Protein AF-A0A8S1EQY6-F1 (afdb_monomer_lite)

InterPro domains:
  IPR016187 C-type lectin fold [SSF56436] (2-74)

Organism: NCBI:txid2654633

pLDDT: mean 77.23, std 11.95, range [44.84, 91.62]

Secondary structure (DSSP, 8-state):
---TT-S-SSSTT--BPTT------TTEEEEEPPS--EETTEEPPTT-EEEEETT-S--TT-GGG------------

Foldseek 3Di:
DADPVNPDDDCVPAAAWQPPPPDPDPQKDKDFQADWDQDPRGTTDHRHIYIDGPPPCDPPPDPRPHDDDDDDDDDDD

Structure (mmCIF, N/CA/C/O backbone):
data_AF-A0A8S1EQY6-F1
#
_entry.id   AF-A0A8S1EQY6-F1
#
loop_
_atom_site.group_PDB
_atom_site.id
_atom_site.type_symbol
_atom_site.label_atom_id
_atom_site.label_alt_id
_atom_site.label_comp_id
_atom_site.label_asym_id
_atom_site.label_entity_id
_atom_site.label_seq_id
_atom_site.pdbx_PDB_ins_code
_atom_site.Cartn_x
_atom_site.Cartn_y
_atom_site.Cartn_z
_atom_site.occupancy
_atom_site.B_iso_or_equiv
_atom_site.auth_seq_id
_atom_site.auth_comp_id
_atom_site.auth_asym_id
_atom_site.auth_atom_id
_atom_site.pdbx_PDB_model_num
ATOM 1 N N . MET A 1 1 ? 7.572 3.088 6.970 1.00 70.94 1 MET A N 1
ATOM 2 C CA . MET A 1 1 ? 6.106 3.133 6.791 1.00 70.94 1 MET A CA 1
ATOM 3 C C . MET A 1 1 ? 5.447 3.226 8.154 1.00 70.94 1 MET A C 1
ATOM 5 O O . MET A 1 1 ? 5.868 2.506 9.054 1.00 70.94 1 MET A O 1
ATOM 9 N N . ARG A 1 2 ? 4.479 4.126 8.315 1.00 79.56 2 ARG A N 1
ATOM 10 C CA . ARG A 1 2 ? 3.714 4.341 9.550 1.00 79.56 2 ARG A CA 1
ATOM 11 C C . ARG A 1 2 ? 2.296 4.758 9.160 1.00 79.56 2 ARG A C 1
ATOM 13 O O . ARG A 1 2 ? 2.146 5.472 8.172 1.00 79.56 2 ARG A O 1
ATOM 20 N N . TRP A 1 3 ? 1.293 4.348 9.929 1.00 80.81 3 T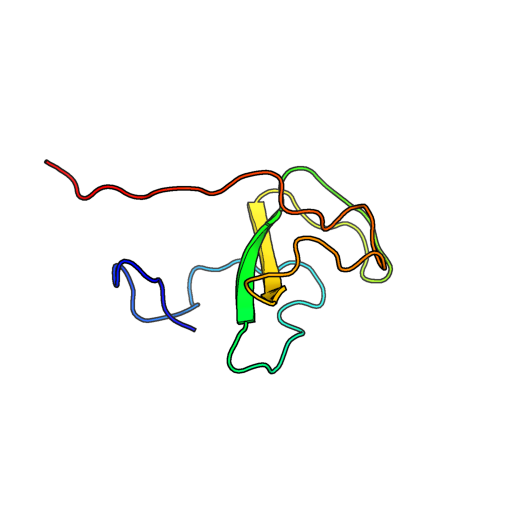RP A N 1
ATOM 21 C CA . TRP A 1 3 ? -0.072 4.841 9.751 1.00 80.81 3 TRP A CA 1
ATOM 22 C C . TRP A 1 3 ? -0.189 6.310 10.162 1.00 80.81 3 TRP A C 1
ATOM 24 O O . TRP A 1 3 ? 0.385 6.728 11.172 1.00 80.81 3 TRP A O 1
ATOM 34 N N . ILE A 1 4 ? -0.938 7.092 9.383 1.00 84.62 4 ILE A N 1
ATOM 35 C CA . ILE A 1 4 ? -1.092 8.541 9.594 1.00 84.62 4 ILE A CA 1
ATOM 36 C C . ILE A 1 4 ? -1.828 8.883 10.895 1.00 84.62 4 ILE A C 1
ATOM 38 O O . ILE A 1 4 ? -1.593 9.938 11.474 1.00 84.62 4 ILE A O 1
ATOM 42 N N . ASP A 1 5 ? -2.676 7.977 11.379 1.00 83.88 5 ASP A N 1
ATOM 43 C CA . ASP A 1 5 ? -3.404 8.111 12.643 1.00 83.88 5 ASP A CA 1
ATOM 44 C C . ASP A 1 5 ? -2.580 7.653 13.855 1.00 83.88 5 ASP A C 1
ATOM 46 O O . ASP A 1 5 ? -3.048 7.719 14.989 1.00 83.88 5 ASP A O 1
ATOM 50 N N . MET A 1 6 ? -1.344 7.197 13.622 1.00 82.88 6 MET A N 1
ATOM 51 C CA . MET A 1 6 ? -0.420 6.703 14.640 1.00 82.88 6 MET A CA 1
ATOM 52 C C . MET A 1 6 ? -0.933 5.491 15.437 1.00 82.88 6 MET A C 1
ATOM 54 O O . MET A 1 6 ? -0.318 5.153 16.448 1.00 82.88 6 MET A O 1
ATOM 58 N N . SER A 1 7 ? -1.997 4.823 14.977 1.00 76.88 7 S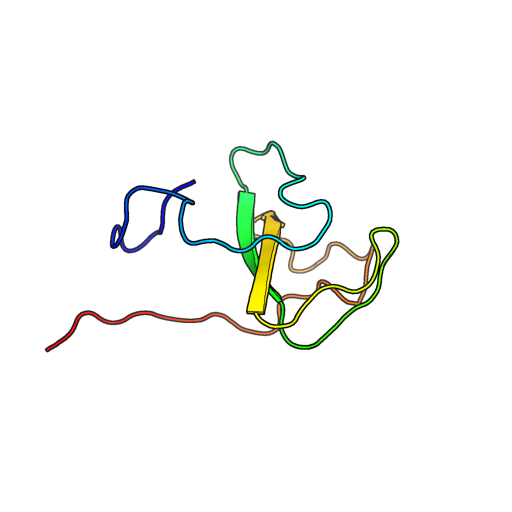ER A N 1
ATOM 59 C CA . SER A 1 7 ? -2.626 3.675 15.649 1.00 76.88 7 SER A CA 1
ATOM 60 C C . SER A 1 7 ? -1.677 2.493 15.844 1.00 76.88 7 SER A C 1
ATOM 62 O O . SER A 1 7 ? -1.761 1.781 16.843 1.00 76.88 7 SER A O 1
ATOM 64 N N . THR A 1 8 ? -0.740 2.297 14.917 1.00 72.62 8 THR A N 1
ATOM 65 C CA . THR A 1 8 ? 0.328 1.309 15.051 1.00 72.62 8 THR A CA 1
ATOM 66 C C . THR A 1 8 ? 1.641 1.795 14.442 1.00 72.62 8 THR A C 1
ATOM 68 O O . THR A 1 8 ? 1.688 2.526 13.445 1.00 72.62 8 THR A O 1
ATOM 71 N N . GLY A 1 9 ? 2.735 1.398 15.088 1.00 63.41 9 GLY A N 1
ATOM 72 C CA . GLY A 1 9 ? 4.105 1.694 14.695 1.00 63.41 9 GLY A CA 1
ATOM 73 C C . GLY A 1 9 ? 4.701 0.558 13.876 1.00 63.41 9 GLY A C 1
ATOM 74 O O . GLY A 1 9 ? 5.654 -0.066 14.318 1.00 63.41 9 GLY A O 1
ATOM 75 N N . GLY A 1 10 ? 4.153 0.252 12.700 1.00 66.19 10 GLY A N 1
ATOM 76 C CA . GLY A 1 10 ? 4.740 -0.790 11.858 1.00 66.19 10 GLY A CA 1
ATOM 77 C C . GLY A 1 10 ? 3.897 -1.202 10.659 1.00 66.19 10 GLY A C 1
ATOM 78 O O . GLY A 1 10 ? 2.757 -0.774 10.496 1.00 66.19 10 GLY A O 1
ATOM 79 N N . LYS A 1 11 ? 4.490 -2.054 9.816 1.00 68.75 11 LYS A N 1
ATOM 80 C CA . LYS A 1 11 ? 3.867 -2.672 8.628 1.00 68.75 11 LYS A CA 1
ATOM 81 C C . LYS A 1 11 ? 3.468 -4.137 8.849 1.00 68.75 11 LYS A C 1
ATOM 83 O O . LYS A 1 11 ? 3.125 -4.828 7.900 1.00 68.75 11 LYS A O 1
ATOM 88 N N . GLU A 1 12 ? 3.563 -4.620 10.086 1.00 72.06 12 GLU A N 1
ATOM 89 C CA . GLU A 1 12 ? 3.520 -6.051 10.428 1.00 72.06 12 GLU A CA 1
ATOM 90 C C . GLU A 1 12 ? 2.162 -6.715 10.160 1.00 72.06 12 GLU A C 1
ATOM 92 O O . GLU A 1 12 ? 2.092 -7.930 10.030 1.00 72.06 12 GLU A O 1
ATOM 97 N N . GLN A 1 13 ? 1.093 -5.925 10.030 1.00 78.06 13 GLN A N 1
ATOM 98 C CA . GLN A 1 13 ? -0.262 -6.411 9.742 1.00 78.06 13 GLN A CA 1
ATOM 99 C C . GLN A 1 13 ? -0.701 -6.160 8.291 1.00 78.06 13 GLN A C 1
ATOM 101 O O . GLN A 1 13 ? -1.855 -6.397 7.944 1.00 78.06 13 GLN A O 1
ATOM 106 N N . ILE A 1 14 ? 0.200 -5.666 7.437 1.00 84.25 14 ILE A N 1
ATOM 107 C CA . ILE A 1 14 ? -0.103 -5.406 6.031 1.00 84.25 14 ILE A CA 1
ATOM 108 C C . ILE A 1 14 ? 0.154 -6.678 5.222 1.00 84.25 14 ILE A C 1
ATOM 110 O O . ILE A 1 14 ? 1.278 -7.179 5.170 1.00 84.25 14 ILE A O 1
ATOM 114 N N . VAL A 1 15 ? -0.886 -7.171 4.551 1.00 90.06 15 VAL A N 1
ATOM 115 C CA . VAL A 1 15 ? -0.762 -8.226 3.540 1.00 90.06 15 VAL A CA 1
ATOM 116 C C . VAL A 1 15 ? -0.526 -7.560 2.190 1.00 90.06 15 VAL A C 1
ATOM 118 O O . VAL A 1 15 ? -1.442 -6.975 1.622 1.00 90.06 15 VAL A O 1
ATOM 121 N N . TRP A 1 16 ? 0.703 -7.616 1.687 1.00 89.25 16 TRP A N 1
ATOM 122 C CA . TRP A 1 16 ? 1.061 -7.026 0.396 1.00 89.25 16 TRP A CA 1
ATOM 123 C C . TRP A 1 16 ? 0.538 -7.851 -0.778 1.00 89.25 16 TRP A C 1
ATOM 125 O O . TRP A 1 16 ? 0.429 -9.078 -0.695 1.00 89.25 16 TRP A O 1
ATOM 135 N N . ALA A 1 17 ? 0.222 -7.169 -1.875 1.00 89.25 17 ALA A N 1
ATOM 136 C CA . ALA A 1 17 ? 0.015 -7.810 -3.162 1.00 89.25 17 ALA A CA 1
ATOM 137 C C . ALA A 1 17 ? 1.311 -8.469 -3.651 1.00 89.25 17 ALA A C 1
ATOM 139 O O . ALA A 1 17 ? 2.414 -8.154 -3.198 1.00 89.25 17 ALA A O 1
ATOM 140 N N . GLN A 1 18 ? 1.181 -9.402 -4.591 1.00 87.50 18 GLN A N 1
ATOM 141 C CA . GLN A 1 18 ? 2.341 -10.061 -5.174 1.00 87.50 18 GLN A CA 1
ATOM 142 C C . GLN A 1 18 ? 3.255 -9.032 -5.856 1.00 87.50 18 GLN A C 1
ATOM 144 O O . GLN A 1 18 ? 2.795 -8.209 -6.639 1.00 87.50 18 GLN A O 1
ATOM 149 N N . GLY A 1 19 ? 4.551 -9.086 -5.539 1.00 85.12 19 GLY A N 1
ATOM 150 C CA . GLY A 1 19 ? 5.544 -8.138 -6.053 1.00 85.12 19 GLY A CA 1
ATOM 151 C C . GLY A 1 19 ? 5.663 -6.841 -5.249 1.00 85.12 19 GLY A C 1
ATOM 152 O O . GLY A 1 19 ? 6.594 -6.090 -5.502 1.00 85.12 19 GLY A O 1
ATOM 153 N N . GLN A 1 20 ? 4.795 -6.612 -4.258 1.00 87.06 20 GLN A N 1
ATOM 154 C CA . GLN A 1 20 ? 4.786 -5.400 -3.438 1.00 87.06 20 GLN A CA 1
ATOM 155 C C . GLN A 1 20 ? 5.403 -5.644 -2.039 1.00 87.06 20 GLN A C 1
ATOM 157 O O . GLN A 1 20 ? 5.352 -6.767 -1.522 1.00 87.06 20 GLN A O 1
ATOM 162 N N . PRO A 1 21 ? 5.972 -4.616 -1.383 1.00 87.44 21 PRO A N 1
ATOM 163 C CA . PRO A 1 21 ? 6.128 -3.258 -1.893 1.00 87.44 21 PRO A CA 1
ATOM 164 C C . PRO A 1 21 ? 7.280 -3.120 -2.900 1.00 87.44 21 PRO A C 1
ATOM 166 O O . PRO A 1 21 ? 8.353 -3.689 -2.669 1.00 87.44 21 PRO A O 1
ATOM 169 N N . ASP A 1 22 ? 7.082 -2.355 -3.975 1.00 83.56 22 ASP A N 1
ATOM 170 C CA . ASP A 1 22 ? 8.083 -2.136 -5.035 1.00 83.56 22 ASP A CA 1
ATOM 171 C C . ASP A 1 22 ? 8.588 -0.684 -5.152 1.00 83.56 22 ASP A C 1
ATOM 173 O O . ASP A 1 22 ? 9.613 -0.437 -5.803 1.00 83.56 22 ASP A O 1
ATOM 177 N N . ILE A 1 23 ? 7.963 0.278 -4.460 1.00 79.81 23 ILE A N 1
ATOM 178 C CA . ILE A 1 23 ? 8.352 1.690 -4.517 1.00 79.81 23 ILE A CA 1
ATOM 179 C C . ILE A 1 23 ? 9.264 2.064 -3.341 1.00 79.81 23 ILE A C 1
ATOM 181 O O . ILE A 1 23 ? 8.851 2.336 -2.215 1.00 79.81 23 ILE A O 1
ATOM 185 N N . ALA A 1 24 ? 10.555 2.232 -3.632 1.00 71.50 24 ALA A N 1
ATOM 186 C CA . ALA A 1 24 ? 11.550 2.738 -2.680 1.00 71.50 24 ALA A CA 1
ATOM 187 C C . ALA A 1 24 ? 11.563 4.284 -2.576 1.00 71.50 24 ALA A C 1
ATOM 189 O O . ALA A 1 24 ? 12.621 4.909 -2.662 1.00 71.50 24 ALA A O 1
ATOM 190 N N . SER A 1 25 ? 10.398 4.925 -2.433 1.00 67.25 25 SER A N 1
ATOM 191 C CA . SER A 1 25 ? 10.275 6.392 -2.349 1.00 67.25 25 SER A CA 1
ATOM 192 C C . SER A 1 25 ? 9.966 6.876 -0.932 1.00 67.25 25 SER A C 1
ATOM 194 O O . SER A 1 25 ? 9.251 6.223 -0.173 1.00 67.25 25 SER A O 1
ATOM 196 N N . THR A 1 26 ? 10.462 8.068 -0.590 1.00 63.88 26 THR A N 1
ATOM 197 C CA . THR A 1 26 ? 10.070 8.794 0.627 1.00 63.88 26 THR A CA 1
ATOM 198 C C . THR A 1 26 ? 8.618 9.283 0.589 1.00 63.88 26 THR A C 1
ATOM 200 O O . THR A 1 26 ? 8.052 9.511 1.654 1.00 63.88 26 THR A O 1
ATOM 203 N N . ASP A 1 27 ? 8.008 9.367 -0.601 1.00 68.00 27 ASP A N 1
ATOM 204 C CA . ASP A 1 27 ? 6.624 9.825 -0.829 1.00 68.00 27 ASP A CA 1
ATOM 205 C C . ASP A 1 27 ? 5.669 8.663 -1.180 1.00 68.00 27 ASP A C 1
ATOM 207 O O . ASP A 1 27 ? 4.672 8.832 -1.892 1.00 68.00 27 ASP A O 1
ATOM 211 N N . GLY A 1 28 ? 6.003 7.454 -0.718 1.00 77.44 28 GLY A N 1
ATOM 212 C CA . GLY A 1 28 ? 5.177 6.260 -0.881 1.00 77.44 28 GLY A CA 1
ATOM 213 C C . GLY A 1 28 ? 3.961 6.273 0.048 1.00 77.44 28 GLY A C 1
ATOM 214 O O . GLY A 1 28 ? 4.092 6.365 1.270 1.00 77.44 28 GLY A O 1
ATOM 215 N N . CYS A 1 29 ? 2.778 6.138 -0.538 1.00 82.88 29 CYS A N 1
ATOM 216 C CA . CYS A 1 29 ? 1.513 5.884 0.138 1.00 82.88 29 CYS A CA 1
ATOM 217 C C . CYS A 1 29 ? 1.086 4.433 -0.050 1.00 82.88 29 CYS A C 1
ATOM 219 O O . CYS A 1 29 ? 1.559 3.739 -0.941 1.00 82.88 29 CYS A O 1
ATOM 221 N N . VAL A 1 30 ? 0.159 3.988 0.795 1.00 87.12 30 VAL A N 1
ATOM 222 C CA . VAL A 1 30 ? -0.373 2.628 0.767 1.00 87.12 30 VAL A CA 1
ATOM 223 C C . VAL A 1 30 ? -1.841 2.664 0.380 1.00 87.12 30 VAL A C 1
ATOM 225 O O . VAL A 1 30 ? -2.616 3.436 0.947 1.00 87.12 30 VAL A O 1
ATOM 228 N N . TYR A 1 31 ? -2.220 1.802 -0.555 1.00 87.19 31 TYR A N 1
ATOM 229 C CA . TYR A 1 31 ? -3.582 1.659 -1.050 1.00 87.19 31 TYR A CA 1
ATOM 230 C C . TYR A 1 31 ? -4.039 0.215 -0.894 1.00 87.19 31 TYR A C 1
ATOM 232 O O . TYR A 1 31 ? -3.279 -0.723 -1.112 1.00 87.19 31 TYR A O 1
ATOM 240 N N . MET A 1 32 ? -5.298 0.032 -0.508 1.00 89.31 32 MET A N 1
ATOM 241 C CA . MET A 1 32 ? -5.921 -1.286 -0.464 1.00 89.31 32 MET A CA 1
ATOM 242 C C . MET A 1 32 ? -6.516 -1.616 -1.831 1.00 89.31 32 MET A C 1
ATOM 244 O O . MET A 1 32 ? -7.213 -0.792 -2.428 1.00 89.31 32 MET A O 1
ATOM 248 N N . ILE A 1 33 ? -6.284 -2.835 -2.301 1.00 88.12 33 ILE A N 1
ATOM 249 C CA . ILE A 1 33 ? -6.802 -3.312 -3.579 1.00 88.12 33 ILE A CA 1
ATOM 250 C C . ILE A 1 33 ? -8.252 -3.759 -3.408 1.00 88.12 33 ILE A C 1
ATOM 252 O O . ILE A 1 33 ? -8.584 -4.645 -2.612 1.00 88.12 33 ILE A O 1
ATOM 256 N N . PHE A 1 34 ? -9.131 -3.138 -4.189 1.00 84.00 34 PHE A N 1
ATOM 257 C CA . PHE A 1 34 ? -10.536 -3.506 -4.276 1.00 84.00 34 PHE A CA 1
ATOM 258 C C . PHE A 1 34 ? -10.782 -4.332 -5.547 1.00 84.00 34 PHE A C 1
ATOM 260 O O . PHE A 1 34 ? -10.432 -3.896 -6.641 1.00 84.00 34 PHE A O 1
ATOM 267 N N . GLY A 1 35 ? -11.385 -5.517 -5.409 1.00 84.56 35 GLY A N 1
ATOM 268 C CA . GLY A 1 35 ? -11.481 -6.508 -6.488 1.00 84.56 35 GLY A CA 1
ATOM 269 C C . GLY A 1 35 ? -10.217 -7.362 -6.650 1.00 84.56 35 GLY A C 1
ATOM 270 O O . GLY A 1 35 ? -9.363 -7.371 -5.767 1.00 84.56 35 GLY A O 1
ATOM 271 N N . ASN A 1 36 ? -10.121 -8.075 -7.778 1.00 86.38 36 ASN A N 1
ATOM 272 C CA . ASN A 1 36 ? -8.998 -8.963 -8.103 1.00 86.38 36 ASN A CA 1
ATOM 273 C C . ASN A 1 36 ? -8.383 -8.589 -9.469 1.00 86.38 36 ASN A C 1
ATOM 275 O O . ASN A 1 36 ? -8.647 -9.260 -10.471 1.00 86.38 36 ASN A O 1
ATOM 279 N N . PRO A 1 37 ? -7.653 -7.463 -9.574 1.00 81.69 37 PRO A N 1
ATOM 280 C CA . PRO A 1 37 ? -7.015 -7.089 -10.829 1.00 81.69 37 PRO A CA 1
ATOM 281 C C . PRO A 1 37 ? -5.887 -8.070 -11.174 1.00 81.69 37 PRO A C 1
ATOM 283 O O . PRO A 1 37 ? -5.306 -8.705 -10.299 1.00 81.69 37 PRO A O 1
ATOM 286 N N . THR A 1 38 ? -5.573 -8.200 -12.459 1.00 82.94 38 THR A N 1
ATOM 287 C CA . THR A 1 38 ? -4.448 -9.013 -12.940 1.00 82.94 38 THR A CA 1
ATOM 288 C C . THR A 1 38 ? -3.489 -8.129 -13.722 1.00 82.94 38 THR A C 1
ATOM 290 O O . THR A 1 38 ? -3.929 -7.382 -14.600 1.00 82.94 38 THR A O 1
ATOM 293 N N . ASP A 1 39 ? -2.198 -8.214 -13.416 1.00 77.50 39 ASP A N 1
ATOM 294 C CA . ASP A 1 39 ? -1.134 -7.506 -14.128 1.00 77.50 39 ASP A CA 1
ATOM 295 C C . ASP A 1 39 ? 0.072 -8.419 -14.421 1.00 77.50 39 ASP A C 1
ATOM 297 O O . ASP A 1 39 ? -0.045 -9.646 -14.411 1.00 77.50 39 ASP A O 1
ATOM 301 N N . GLU A 1 40 ? 1.229 -7.827 -14.729 1.00 79.81 40 GLU A N 1
ATOM 302 C CA . GLU A 1 40 ? 2.470 -8.557 -15.021 1.00 79.81 40 GLU A CA 1
ATOM 303 C C . GLU A 1 40 ? 3.009 -9.380 -13.836 1.00 79.81 40 GLU A C 1
ATOM 305 O O . GLU A 1 40 ? 3.762 -10.331 -14.050 1.00 79.81 40 GLU A O 1
ATOM 310 N N . TYR A 1 41 ? 2.590 -9.073 -12.606 1.00 79.31 41 TYR A N 1
ATOM 311 C CA . TYR A 1 41 ? 2.948 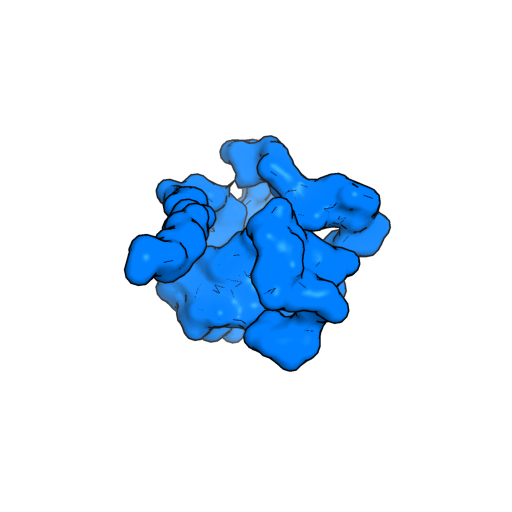-9.815 -11.398 1.00 79.31 41 TYR A CA 1
ATOM 312 C C . TYR A 1 41 ? 1.936 -10.914 -11.042 1.00 79.31 41 TYR A C 1
ATOM 314 O O . TYR A 1 41 ? 2.204 -11.706 -10.137 1.00 79.31 41 TYR A O 1
ATOM 322 N N . GLY A 1 42 ? 0.812 -11.008 -11.762 1.00 83.69 42 GLY A N 1
ATOM 323 C CA . GLY A 1 42 ? -0.232 -12.018 -11.571 1.00 83.69 42 GLY A CA 1
ATOM 324 C C . GLY A 1 42 ? -1.549 -11.450 -11.038 1.00 83.69 42 GLY A C 1
ATOM 325 O O . GLY A 1 42 ? -1.816 -10.254 -11.128 1.00 83.69 42 GLY A O 1
ATOM 326 N N . GLU A 1 43 ? -2.412 -12.328 -10.517 1.00 87.50 43 GLU A N 1
ATOM 327 C CA . GLU A 1 43 ? -3.678 -11.919 -9.900 1.00 87.50 43 GLU A CA 1
ATOM 328 C C . GLU A 1 43 ? -3.426 -11.345 -8.504 1.00 87.50 43 GLU A C 1
ATOM 330 O O . GLU A 1 43 ? -2.841 -11.988 -7.627 1.00 87.50 43 GLU A O 1
ATOM 335 N N . TRP A 1 44 ? -3.900 -10.128 -8.287 1.00 87.31 44 TRP A N 1
ATOM 336 C CA . TRP A 1 44 ? -3.834 -9.460 -7.002 1.00 87.31 44 TRP A CA 1
ATOM 337 C C . TRP A 1 44 ? -5.070 -9.802 -6.185 1.00 87.31 44 TRP A C 1
ATOM 339 O O . TRP A 1 44 ? -6.187 -9.819 -6.698 1.00 87.31 44 TRP A O 1
ATOM 349 N N . LYS A 1 45 ? -4.881 -10.059 -4.892 1.00 88.81 45 LYS A N 1
ATOM 350 C CA . LYS A 1 45 ? -5.977 -10.474 -4.018 1.00 88.81 45 LYS A CA 1
ATOM 351 C C . LYS A 1 45 ? -6.723 -9.267 -3.470 1.00 88.81 45 LYS A C 1
ATOM 353 O O . LYS A 1 45 ? -6.119 -8.332 -2.950 1.00 88.81 45 LYS A O 1
ATOM 358 N N . HIS A 1 46 ? -8.047 -9.333 -3.482 1.00 89.69 46 HIS A N 1
ATOM 359 C CA . HIS A 1 46 ? -8.866 -8.376 -2.754 1.00 89.69 46 HIS A CA 1
ATOM 360 C C . HIS A 1 46 ? -8.419 -8.238 -1.287 1.00 89.69 46 HIS A C 1
ATOM 362 O O . HIS A 1 46 ? -8.216 -9.235 -0.591 1.00 89.69 46 HIS A O 1
ATOM 368 N N . GLY A 1 47 ? -8.281 -6.995 -0.818 1.00 89.38 47 GLY A N 1
ATOM 369 C CA . GLY A 1 47 ? -7.878 -6.680 0.554 1.00 89.38 47 GLY A CA 1
ATOM 370 C C . GLY A 1 47 ? -6.369 -6.719 0.804 1.00 89.38 47 GLY A C 1
ATOM 371 O O . GLY A 1 47 ? -5.943 -6.359 1.900 1.00 89.38 47 GLY A O 1
ATOM 372 N N . SER A 1 48 ? -5.551 -7.106 -0.184 1.00 91.62 48 SER A N 1
ATOM 373 C CA . SER A 1 48 ? -4.108 -6.874 -0.108 1.00 91.62 48 SER A CA 1
ATOM 374 C C . SER A 1 48 ? -3.765 -5.411 -0.390 1.00 91.62 48 SER A C 1
ATOM 376 O O . SER A 1 48 ? -4.595 -4.636 -0.872 1.00 91.62 48 SER A O 1
ATOM 378 N N . PHE A 1 49 ? -2.525 -5.037 -0.101 1.00 89.06 49 PHE A N 1
ATOM 379 C CA . PHE A 1 49 ? -2.044 -3.669 -0.204 1.00 89.06 49 PHE A CA 1
ATOM 380 C C . PHE A 1 49 ? -0.994 -3.490 -1.292 1.00 89.06 49 PHE A C 1
ATOM 382 O O . PHE A 1 49 ? -0.204 -4.389 -1.577 1.00 89.06 49 PHE A O 1
ATOM 389 N N . ASP A 1 50 ? -1.001 -2.292 -1.854 1.00 86.50 50 ASP A N 1
ATOM 390 C CA . ASP A 1 50 ? -0.104 -1.794 -2.884 1.00 86.50 50 ASP A CA 1
ATOM 391 C C . ASP A 1 50 ? 0.560 -0.509 -2.381 1.00 86.50 50 ASP A C 1
ATOM 393 O O . ASP A 1 50 ? -0.126 0.321 -1.768 1.00 86.50 50 ASP A O 1
ATOM 397 N N . ASP A 1 51 ? 1.860 -0.322 -2.606 1.00 84.12 51 ASP A N 1
ATOM 398 C CA . ASP A 1 51 ? 2.498 0.973 -2.386 1.00 84.12 51 ASP A CA 1
ATOM 399 C C . ASP A 1 51 ? 2.578 1.755 -3.697 1.00 84.12 51 ASP A C 1
ATOM 401 O O . ASP A 1 51 ? 2.983 1.269 -4.746 1.00 84.12 51 ASP A O 1
ATOM 405 N N . ASN A 1 52 ? 2.115 3.000 -3.654 1.00 80.75 52 ASN A N 1
ATOM 406 C CA . ASN A 1 52 ? 2.106 3.879 -4.813 1.00 80.75 52 ASN A CA 1
ATOM 407 C C . ASN A 1 52 ? 2.424 5.313 -4.393 1.00 80.75 52 ASN A C 1
ATOM 409 O O . ASN A 1 52 ? 2.334 5.666 -3.219 1.00 80.75 52 ASN A O 1
ATOM 413 N N . TYR A 1 53 ? 2.780 6.176 -5.335 1.00 79.31 53 TYR A N 1
ATOM 414 C CA . TYR A 1 53 ? 3.027 7.582 -5.025 1.00 79.31 53 TYR A CA 1
ATOM 415 C C . TYR A 1 53 ? 1.752 8.249 -4.481 1.00 79.31 53 TYR A C 1
ATOM 417 O O . TYR A 1 53 ? 0.679 8.128 -5.068 1.00 79.31 53 TYR A O 1
ATOM 425 N N . CYS A 1 54 ? 1.866 9.023 -3.397 1.00 76.56 54 CYS A N 1
ATOM 426 C CA . CYS A 1 54 ? 0.724 9.619 -2.680 1.00 76.56 54 CYS A CA 1
ATOM 427 C C . CYS A 1 54 ? -0.234 10.499 -3.510 1.00 76.56 54 CYS A C 1
ATOM 429 O O . CYS A 1 54 ? -1.336 10.813 -3.059 1.00 76.56 54 CYS A O 1
ATOM 431 N N . TYR A 1 55 ? 0.160 10.888 -4.724 1.00 68.50 55 TYR A N 1
ATOM 432 C CA . TYR A 1 55 ? -0.586 11.803 -5.588 1.00 68.50 55 TYR A CA 1
ATOM 433 C C . TYR A 1 55 ? -0.733 11.298 -7.022 1.00 68.50 55 TYR A C 1
ATOM 435 O O . TYR A 1 55 ? -1.030 12.088 -7.925 1.00 68.50 55 TYR A O 1
ATOM 443 N N . THR A 1 56 ? -0.552 9.998 -7.274 1.00 59.03 56 THR A N 1
ATOM 444 C CA . THR A 1 56 ? -0.849 9.425 -8.591 1.00 59.03 56 THR A CA 1
ATOM 445 C C . THR A 1 56 ? -2.352 9.354 -8.825 1.00 59.03 56 THR A C 1
ATOM 447 O O . THR A 1 56 ? -2.959 8.293 -8.855 1.00 59.03 56 THR A O 1
ATOM 450 N N . MET A 1 57 ? -2.959 10.508 -9.093 1.00 51.56 57 MET A N 1
ATOM 451 C CA . MET A 1 57 ? -4.253 10.575 -9.771 1.00 51.56 57 MET A CA 1
ATOM 452 C C . MET A 1 57 ? -4.120 1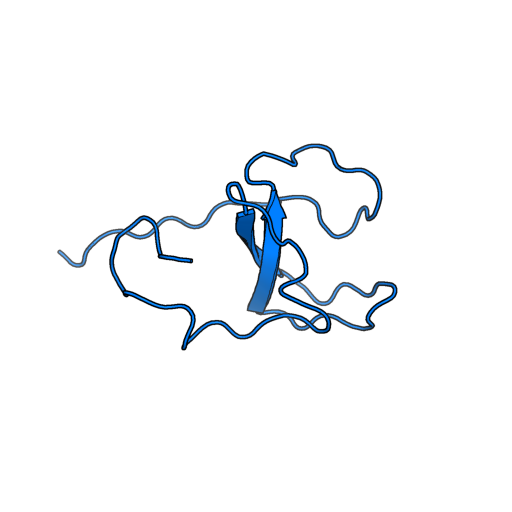0.219 -11.265 1.00 51.56 57 MET A C 1
ATOM 454 O O . MET A 1 57 ? -5.129 10.092 -11.953 1.00 51.56 57 MET A O 1
ATOM 458 N N . ARG A 1 58 ? -2.889 10.102 -11.801 1.00 45.41 58 ARG A N 1
ATOM 459 C CA . ARG A 1 58 ? -2.620 9.985 -13.248 1.00 45.41 58 ARG A CA 1
ATOM 460 C C . ARG A 1 58 ? -1.319 9.252 -13.627 1.00 45.41 58 ARG A C 1
ATOM 462 O O . ARG A 1 58 ? -0.570 9.772 -14.446 1.00 45.41 58 ARG A O 1
ATOM 469 N N . ASN A 1 59 ? -1.033 8.054 -13.109 1.00 44.84 59 ASN A N 1
ATOM 470 C CA . ASN A 1 59 ? -0.021 7.199 -13.760 1.00 44.84 59 ASN A CA 1
ATOM 471 C C . ASN A 1 59 ? -0.673 6.059 -14.550 1.00 44.84 59 ASN A C 1
ATOM 473 O O . ASN A 1 59 ? -0.963 4.972 -14.066 1.00 44.84 59 ASN A O 1
ATOM 477 N N . LEU A 1 60 ? -0.884 6.398 -15.821 1.00 46.16 60 LEU A N 1
ATOM 478 C CA . LEU A 1 60 ? -1.556 5.713 -16.924 1.00 46.16 60 LEU A CA 1
ATOM 479 C C . LEU A 1 60 ? -0.856 4.437 -17.433 1.00 46.16 60 LEU A C 1
ATOM 481 O O . LEU A 1 60 ? -1.078 4.051 -18.577 1.00 46.16 60 LEU A O 1
ATOM 485 N N . LYS A 1 61 ? -0.002 3.777 -16.640 1.00 45.06 61 LYS A N 1
ATOM 486 C CA . LYS A 1 61 ? 0.636 2.523 -17.086 1.00 45.06 61 LYS A CA 1
ATOM 487 C C . LYS A 1 61 ? -0.175 1.272 -16.773 1.00 45.06 61 LYS A C 1
ATOM 489 O O . LYS A 1 61 ? 0.003 0.274 -17.455 1.00 45.06 61 LYS A O 1
ATOM 494 N N . SER A 1 62 ? -1.091 1.337 -15.807 1.00 53.09 62 SER A N 1
ATOM 495 C CA . SER A 1 62 ? -1.979 0.218 -15.501 1.00 53.09 62 SER A CA 1
ATOM 496 C C . SER A 1 62 ? -3.369 0.751 -15.132 1.00 53.09 62 SER A C 1
ATOM 498 O O . SER A 1 62 ? -3.560 1.210 -14.005 1.00 53.09 62 SER A O 1
ATOM 500 N N . PRO A 1 63 ? -4.347 0.767 -16.061 1.00 53.75 63 PRO A N 1
ATOM 501 C CA . PRO A 1 63 ? -5.691 1.304 -15.805 1.00 53.75 63 PRO A CA 1
ATOM 502 C C . PRO A 1 63 ? -6.401 0.652 -14.601 1.00 53.75 63 PRO A C 1
ATOM 504 O O . PRO A 1 63 ? -7.311 1.255 -14.033 1.00 53.75 63 PRO A O 1
ATOM 507 N N . GLY A 1 64 ? -5.939 -0.524 -14.156 1.00 58.62 64 GLY A N 1
ATOM 508 C CA . GLY A 1 64 ? -6.404 -1.204 -12.943 1.00 58.62 64 GLY A CA 1
ATOM 509 C C . GLY A 1 64 ? -5.917 -0.623 -11.604 1.00 58.62 64 GLY A C 1
ATOM 510 O O . GLY A 1 64 ? -6.465 -0.999 -10.576 1.00 58.62 64 GLY A O 1
ATOM 511 N N . ARG A 1 65 ? -4.938 0.298 -11.580 1.00 65.81 65 ARG A N 1
ATOM 512 C CA . ARG A 1 65 ? -4.366 0.892 -10.343 1.00 65.81 65 ARG A CA 1
ATOM 513 C C . ARG A 1 65 ? -4.846 2.330 -10.078 1.00 65.81 65 ARG A C 1
ATOM 515 O O . ARG A 1 65 ? -4.147 3.133 -9.466 1.00 65.81 65 ARG A O 1
ATOM 522 N N . SER A 1 66 ? -6.032 2.690 -10.570 1.00 71.31 66 SER A N 1
ATOM 523 C CA . SER A 1 66 ? -6.628 4.008 -10.315 1.00 71.31 66 SER A CA 1
ATOM 524 C C . SER A 1 66 ? -7.211 4.095 -8.900 1.00 71.31 66 SER A C 1
ATOM 526 O O . SER A 1 66 ? -7.938 3.203 -8.466 1.00 71.31 66 SER A O 1
ATOM 528 N N . ILE A 1 67 ? -6.920 5.187 -8.185 1.00 76.62 67 ILE A N 1
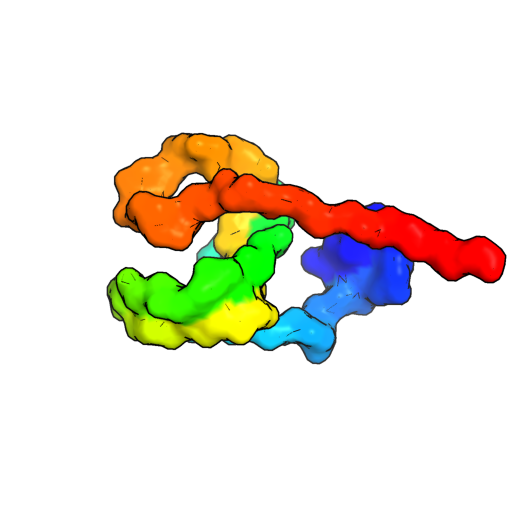ATOM 529 C CA . ILE A 1 67 ? -7.480 5.439 -6.849 1.00 76.62 67 ILE A CA 1
ATOM 530 C C . ILE A 1 67 ? -8.994 5.634 -6.980 1.00 76.62 67 ILE A C 1
ATOM 532 O O . ILE A 1 67 ? -9.445 6.571 -7.635 1.00 76.62 67 ILE A O 1
ATOM 536 N N . GLN A 1 68 ? -9.767 4.754 -6.342 1.00 78.62 68 GLN A N 1
ATOM 537 C CA . GLN A 1 68 ? -11.233 4.787 -6.386 1.00 78.62 68 GLN A CA 1
ATOM 538 C C . GLN A 1 68 ? -11.848 5.537 -5.200 1.00 78.62 68 GLN A C 1
ATOM 540 O O . GLN A 1 68 ? -12.861 6.215 -5.348 1.00 78.62 68 GLN A O 1
ATOM 545 N N . ALA A 1 69 ? -11.258 5.405 -4.011 1.00 81.56 69 ALA A N 1
ATOM 546 C CA . ALA A 1 69 ? -11.784 5.974 -2.777 1.00 81.56 69 ALA A CA 1
ATOM 547 C C . ALA A 1 69 ? -10.689 6.089 -1.708 1.00 81.56 69 ALA A C 1
ATOM 549 O O . ALA A 1 69 ? -9.616 5.497 -1.829 1.00 81.56 69 ALA A O 1
ATOM 550 N N . TYR A 1 70 ? -11.006 6.814 -0.635 1.00 84.38 70 TYR A N 1
ATOM 551 C CA . TYR A 1 70 ? -10.200 6.903 0.580 1.00 84.38 70 TYR A CA 1
ATOM 552 C C . TYR A 1 70 ? -10.993 6.341 1.762 1.00 84.38 70 TYR A C 1
ATOM 554 O O . TYR A 1 70 ? -12.204 6.550 1.853 1.00 84.38 70 TYR A O 1
ATOM 562 N N . ALA A 1 71 ? -10.312 5.645 2.673 1.00 84.38 71 ALA A N 1
ATOM 563 C CA . ALA A 1 71 ? -10.888 5.183 3.931 1.00 84.38 71 ALA A CA 1
ATOM 564 C C . ALA A 1 71 ? -10.468 6.119 5.072 1.00 84.38 71 ALA A C 1
ATOM 566 O O . ALA A 1 71 ? -9.296 6.476 5.185 1.00 84.38 71 ALA A O 1
ATOM 567 N N . CYS A 1 72 ? -11.421 6.493 5.928 1.00 85.94 72 CYS A N 1
ATOM 568 C CA . CYS A 1 72 ? -11.183 7.356 7.083 1.00 85.94 72 CYS A CA 1
ATOM 569 C C . CYS A 1 72 ? -11.396 6.569 8.381 1.00 85.94 72 CYS A C 1
ATOM 571 O O . CYS A 1 72 ? -12.424 5.914 8.543 1.00 85.94 72 CYS A O 1
ATOM 573 N N . GLY A 1 73 ? -10.452 6.668 9.319 1.00 84.62 73 GLY A N 1
ATOM 574 C CA . GLY A 1 73 ? -10.603 6.162 10.684 1.00 84.62 73 GLY A CA 1
ATOM 575 C C . GLY A 1 73 ? -11.086 7.260 11.635 1.00 84.62 73 GLY A C 1
ATOM 576 O O . GLY A 1 73 ? -10.683 8.416 11.507 1.00 84.62 73 GLY A O 1
ATOM 577 N N . LYS A 1 74 ? -11.936 6.905 12.603 1.00 84.81 74 LYS A N 1
ATOM 578 C CA . LYS A 1 74 ? -1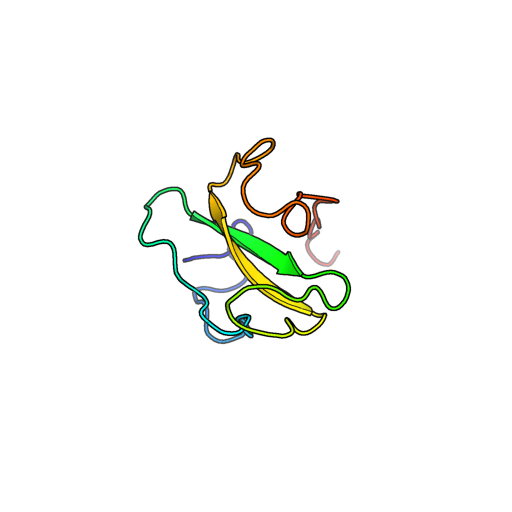2.309 7.769 13.733 1.00 84.81 74 LYS A CA 1
ATOM 579 C C . LYS A 1 74 ? -11.991 7.032 15.041 1.00 84.81 74 LYS A C 1
ATOM 581 O O . LYS A 1 74 ? -12.291 5.840 15.117 1.00 84.81 74 LYS A O 1
ATOM 586 N N . PRO A 1 75 ? -11.433 7.705 16.065 1.00 77.44 75 PRO A N 1
ATOM 587 C CA . PRO A 1 75 ? -11.251 7.099 17.381 1.00 77.44 75 PRO A CA 1
ATOM 588 C C . PRO A 1 75 ? -12.579 6.580 17.964 1.00 77.44 75 PRO A C 1
ATOM 590 O O . PRO A 1 75 ? -13.622 7.198 17.713 1.00 77.44 75 PRO A O 1
ATOM 593 N N . PRO A 1 76 ? -12.563 5.491 18.758 1.00 77.50 76 PRO A N 1
ATOM 594 C CA . PRO A 1 76 ? -13.730 5.071 19.529 1.00 77.50 76 PRO A CA 1
ATOM 595 C C . PRO A 1 76 ? -14.183 6.202 20.465 1.00 77.50 76 PRO A C 1
ATOM 597 O O . PRO A 1 76 ? -13.341 6.900 21.032 1.00 77.50 76 PRO A O 1
ATOM 600 N N . SER A 1 77 ? -15.498 6.398 20.587 1.00 70.38 77 SER A N 1
ATOM 601 C CA . SER A 1 77 ? -16.124 7.362 21.507 1.00 70.38 77 SER A CA 1
ATOM 602 C C . SER A 1 77 ? -16.224 6.829 22.926 1.00 70.38 77 SER A C 1
ATOM 604 O O . SER A 1 77 ? -16.614 5.643 23.035 1.00 70.38 77 SER A O 1
#

Radius of gyration: 13.1 Å; chains: 1; bounding box: 28×24×39 Å

Sequence (77 aa):
MRWIDMSTGGKEQIVWAQGQPDIASTDGCVYMIFGNPTDEYGEWKHGSFDDNYCYTMRNLKSPGRSIQAYACGKPPS